Protein AF-A0A5D0JRE8-F1 (afdb_monomer_lite)

Organism: NCBI:txid1912246

Radius of gyration: 18.05 Å; chains: 1; bounding box: 43×32×37 Å

Sequence (64 aa):
IGDGVTKTKELISNPNAVFIEGKLPSANEMSVLAFEKFKNNAFEDVAYFEPYYLKDFVAIKPKQ

Foldseek 3Di:
DDPCQVVVVVVDDDPPDDGDPPDDDDVVVVVVVVVVCVVVVNDDDPVPDDPPDPDDDDDDDDDD

Secondary structure (DSSP, 8-state):
--TTHHHHHHH---TT----TT-PPPHHHHHHHHHHHHHTT----TTT-----SS---PPPPP-

pLDDT: mean 90.67, std 8.53, range [62.25, 98.5]

Structure (mmCIF, N/CA/C/O backbone):
data_AF-A0A5D0JRE8-F1
#
_entry.id   AF-A0A5D0JRE8-F1
#
loop_
_atom_site.group_PDB
_atom_site.id
_atom_site.type_symbol
_atom_site.label_atom_id
_atom_site.label_alt_id
_atom_site.label_comp_id
_atom_site.label_asym_id
_atom_site.label_entity_id
_atom_site.label_seq_id
_atom_site.pdbx_PDB_ins_code
_atom_site.Cartn_x
_atom_site.Cartn_y
_atom_site.Cartn_z
_atom_site.occupancy
_atom_site.B_iso_or_equiv
_atom_site.auth_seq_id
_atom_site.auth_comp_id
_atom_site.auth_asym_id
_atom_site.auth_atom_id
_atom_site.pdbx_PDB_model_num
ATOM 1 N N . ILE A 1 1 ? 3.622 -1.097 -11.337 1.00 93.62 1 ILE A N 1
ATOM 2 C CA . ILE A 1 1 ? 2.670 0.035 -11.267 1.00 93.62 1 ILE A CA 1
ATOM 3 C C . ILE A 1 1 ? 3.250 1.111 -10.347 1.00 93.62 1 ILE A C 1
ATOM 5 O O . ILE A 1 1 ? 4.051 0.751 -9.489 1.00 93.62 1 ILE A O 1
ATOM 9 N N . GLY A 1 2 ? 2.880 2.381 -10.514 1.00 94.69 2 GLY A N 1
ATOM 10 C CA . GLY A 1 2 ? 3.365 3.497 -9.695 1.00 94.69 2 GLY A CA 1
ATOM 11 C C . GLY A 1 2 ? 4.621 4.180 -10.244 1.00 94.69 2 GLY A C 1
ATOM 12 O O . GLY A 1 2 ? 5.210 3.740 -11.231 1.00 94.69 2 GLY A O 1
ATOM 13 N N . ASP A 1 3 ? 5.055 5.236 -9.562 1.00 94.44 3 ASP A N 1
ATOM 14 C CA . ASP A 1 3 ? 6.143 6.116 -10.023 1.00 94.44 3 ASP A CA 1
ATOM 15 C C . ASP A 1 3 ? 7.521 5.437 -10.042 1.00 94.44 3 ASP A C 1
ATOM 17 O O . ASP A 1 3 ? 8.442 5.870 -10.732 1.00 94.44 3 ASP A O 1
ATOM 21 N N . GLY A 1 4 ? 7.673 4.338 -9.299 1.00 93.69 4 GLY A N 1
ATOM 22 C CA . GLY A 1 4 ? 8.907 3.554 -9.260 1.00 93.69 4 GLY A CA 1
ATOM 23 C C . GLY A 1 4 ? 9.136 2.660 -10.484 1.00 93.69 4 GLY A C 1
ATOM 24 O O . GLY A 1 4 ? 10.242 2.149 -10.645 1.00 93.69 4 GLY A O 1
ATOM 25 N N . VAL A 1 5 ? 8.134 2.465 -11.352 1.00 95.75 5 VAL A N 1
ATOM 26 C CA . VAL A 1 5 ? 8.163 1.430 -12.406 1.00 95.75 5 VAL A CA 1
ATOM 27 C C . VAL A 1 5 ? 9.352 1.557 -13.340 1.00 95.75 5 VAL A C 1
ATOM 29 O O . VAL A 1 5 ? 10.006 0.549 -13.598 1.00 95.75 5 VAL A O 1
ATOM 32 N N . THR A 1 6 ? 9.651 2.767 -13.814 1.00 93.44 6 THR A N 1
ATOM 33 C CA . THR A 1 6 ? 10.752 3.000 -14.756 1.00 93.44 6 THR A CA 1
ATOM 34 C C . THR A 1 6 ? 12.077 2.516 -14.173 1.00 93.44 6 THR A C 1
ATOM 36 O O . THR A 1 6 ? 12.780 1.738 -14.806 1.00 93.44 6 THR A O 1
ATOM 39 N N . LYS A 1 7 ? 12.361 2.880 -12.915 1.00 94.75 7 LYS A N 1
ATOM 40 C CA . LYS A 1 7 ? 13.588 2.476 -12.216 1.00 94.75 7 LYS A CA 1
ATOM 41 C C . LYS A 1 7 ? 13.620 0.974 -11.936 1.00 94.75 7 LYS A C 1
ATOM 43 O O . LYS A 1 7 ? 14.657 0.343 -12.072 1.00 94.75 7 LYS A O 1
ATOM 48 N N . THR A 1 8 ? 12.496 0.381 -11.535 1.00 95.25 8 THR A N 1
ATOM 49 C CA . THR A 1 8 ? 12.443 -1.051 -11.199 1.00 95.25 8 THR A CA 1
ATOM 50 C C . THR A 1 8 ? 12.599 -1.946 -12.431 1.00 95.25 8 THR A C 1
ATOM 52 O O . THR A 1 8 ? 13.225 -3.000 -12.338 1.00 95.25 8 THR A O 1
ATOM 55 N N . LYS A 1 9 ? 12.070 -1.527 -13.586 1.00 95.06 9 LYS A N 1
ATOM 56 C CA . LYS A 1 9 ? 12.150 -2.270 -14.854 1.00 95.06 9 LYS A CA 1
ATOM 57 C C . LYS A 1 9 ? 13.591 -2.460 -15.336 1.00 95.06 9 LYS A C 1
ATOM 59 O O . LYS A 1 9 ? 13.906 -3.503 -15.893 1.00 95.06 9 LYS A O 1
ATOM 64 N N . GLU A 1 10 ? 14.465 -1.487 -15.090 1.00 95.88 10 GLU A N 1
ATOM 65 C CA . GLU A 1 10 ? 15.895 -1.576 -15.425 1.00 95.88 10 GLU A CA 1
ATOM 66 C C . GLU A 1 10 ? 16.651 -2.593 -14.551 1.00 95.88 10 GLU A C 1
ATOM 68 O O . GLU A 1 10 ? 17.702 -3.090 -14.947 1.00 95.88 10 GLU A O 1
ATOM 73 N N . LEU A 1 11 ? 16.116 -2.924 -13.370 1.00 97.06 11 LEU A N 1
ATOM 74 C CA . LEU A 1 11 ? 16.775 -3.777 -12.378 1.00 97.06 11 LEU A CA 1
ATOM 75 C C . LEU A 1 11 ? 16.339 -5.248 -12.438 1.00 97.06 11 LEU A C 1
ATOM 77 O O . LEU A 1 11 ? 17.068 -6.120 -11.970 1.00 97.06 11 LEU A O 1
ATOM 81 N N . ILE A 1 12 ? 15.147 -5.539 -12.963 1.00 96.44 12 ILE A N 1
ATOM 82 C CA . ILE A 1 12 ? 14.532 -6.872 -12.900 1.00 96.44 12 ILE A CA 1
ATOM 83 C C . ILE A 1 12 ? 14.290 -7.408 -14.315 1.00 96.44 12 ILE A C 1
ATOM 85 O O . ILE A 1 12 ? 13.465 -6.880 -15.053 1.00 96.44 12 ILE A O 1
ATOM 89 N N . SER A 1 13 ? 14.948 -8.520 -14.656 1.00 93.00 13 SER A N 1
ATOM 90 C CA . SER A 1 13 ? 14.893 -9.174 -15.978 1.00 93.00 13 SER A CA 1
ATOM 91 C C . SER A 1 13 ? 14.166 -10.530 -15.987 1.00 93.00 13 SER A C 1
ATOM 93 O O . SER A 1 13 ? 14.408 -11.376 -16.847 1.00 93.00 13 SER A O 1
ATOM 95 N N . ASN A 1 14 ? 13.271 -10.772 -15.026 1.00 96.62 14 ASN A N 1
ATOM 96 C CA . ASN A 1 14 ? 12.533 -12.033 -14.933 1.00 96.62 14 ASN A CA 1
ATOM 97 C C . ASN A 1 14 ? 11.370 -12.078 -15.952 1.00 96.62 14 ASN A C 1
ATOM 99 O O . ASN A 1 14 ? 10.598 -11.121 -16.000 1.00 96.62 14 ASN A O 1
ATOM 103 N N . PRO A 1 15 ? 11.172 -13.179 -16.708 1.00 95.38 15 PRO A N 1
ATOM 104 C CA . PRO A 1 15 ? 10.093 -13.288 -17.701 1.00 95.38 15 PRO A CA 1
ATOM 105 C C . PRO A 1 15 ? 8.676 -13.185 -17.112 1.00 95.38 15 PRO A C 1
ATOM 107 O O . PRO A 1 15 ? 7.742 -12.851 -17.833 1.00 95.38 15 PRO A O 1
ATOM 110 N N . ASN A 1 16 ? 8.508 -13.435 -15.811 1.00 96.75 16 ASN A N 1
ATOM 111 C CA . ASN A 1 16 ? 7.227 -13.302 -15.115 1.00 96.75 16 ASN A CA 1
ATOM 112 C C . ASN A 1 16 ? 7.009 -11.900 -14.515 1.00 96.75 16 ASN A C 1
ATOM 114 O O . ASN A 1 16 ? 5.963 -11.647 -13.918 1.00 96.75 16 ASN A O 1
ATOM 118 N N . ALA A 1 17 ? 7.983 -10.988 -14.620 1.00 96.12 17 ALA A N 1
ATOM 119 C CA . ALA A 1 17 ? 7.852 -9.632 -14.102 1.00 96.12 17 ALA A CA 1
ATOM 120 C C . ALA A 1 17 ? 7.091 -8.741 -15.097 1.00 96.12 17 ALA A C 1
ATOM 122 O O . ALA A 1 17 ? 7.521 -8.541 -16.232 1.00 96.12 17 ALA A O 1
ATOM 123 N N . VAL A 1 18 ? 5.967 -8.173 -14.651 1.00 95.69 18 VAL A N 1
ATOM 124 C CA . VAL A 1 18 ? 5.114 -7.300 -15.471 1.00 95.69 18 VAL A CA 1
ATOM 125 C C . VAL A 1 18 ? 5.191 -5.861 -14.970 1.00 95.69 18 VAL A C 1
ATOM 127 O O . VAL A 1 18 ? 4.868 -5.557 -13.819 1.00 95.69 18 VAL A O 1
ATOM 130 N N . PHE A 1 19 ? 5.575 -4.951 -15.865 1.00 95.44 19 PHE A N 1
ATOM 131 C CA . PHE A 1 19 ? 5.728 -3.526 -15.582 1.00 95.44 19 PHE A CA 1
ATOM 132 C C . PHE A 1 19 ? 4.659 -2.725 -16.321 1.00 95.44 19 PHE A C 1
ATOM 134 O O . PHE A 1 19 ? 4.601 -2.738 -17.546 1.00 95.44 19 PHE A O 1
ATOM 141 N N . ILE A 1 20 ? 3.812 -2.026 -15.564 1.00 94.69 20 ILE A N 1
ATOM 142 C CA . ILE A 1 20 ? 2.744 -1.175 -16.104 1.00 94.69 20 ILE A CA 1
ATOM 143 C C . ILE A 1 20 ? 3.147 0.283 -15.898 1.00 94.69 20 ILE A C 1
ATOM 145 O O . ILE A 1 20 ? 3.133 0.767 -14.762 1.00 94.69 20 ILE A O 1
ATOM 149 N N . GLU A 1 21 ? 3.530 0.945 -16.987 1.00 93.12 21 GLU A N 1
ATOM 150 C CA . GLU A 1 21 ? 3.910 2.360 -17.030 1.00 93.12 21 GLU A CA 1
ATOM 151 C C . GLU A 1 21 ? 2.673 3.267 -17.137 1.00 93.12 21 GLU A C 1
ATOM 153 O O . GLU A 1 21 ? 1.612 2.835 -17.587 1.00 93.12 21 GLU A O 1
ATOM 158 N N . GLY A 1 22 ? 2.786 4.518 -16.678 1.00 93.44 22 GLY A N 1
ATOM 159 C CA . GLY A 1 22 ? 1.698 5.506 -16.753 1.00 93.44 22 GLY A CA 1
ATOM 160 C C . GLY A 1 22 ? 0.457 5.177 -15.913 1.00 93.44 22 GLY A C 1
ATOM 161 O O . GLY A 1 22 ? -0.577 5.821 -16.075 1.00 93.44 22 GLY A O 1
ATOM 162 N N . LYS A 1 23 ? 0.537 4.181 -15.021 1.00 93.69 23 LYS A N 1
ATOM 163 C CA . LYS A 1 23 ? -0.568 3.759 -14.156 1.00 93.69 23 LYS A CA 1
ATOM 164 C C . LYS A 1 23 ? -0.185 3.881 -12.685 1.00 93.69 23 LYS A C 1
ATOM 166 O O . LYS A 1 23 ? 0.861 3.382 -12.266 1.00 93.69 23 LYS A O 1
ATOM 171 N N . LEU A 1 24 ? -1.075 4.484 -11.905 1.00 93.25 24 LEU A N 1
ATOM 172 C CA . LEU A 1 24 ? -0.999 4.562 -10.447 1.00 93.25 24 LEU A CA 1
ATOM 173 C C . LEU A 1 24 ? -1.938 3.529 -9.804 1.00 93.25 24 LEU A C 1
ATOM 175 O O . LEU A 1 24 ? -2.901 3.105 -10.452 1.00 93.25 24 LEU A O 1
ATOM 179 N N . PRO A 1 25 ? -1.682 3.113 -8.550 1.00 92.06 25 PRO A N 1
ATOM 180 C CA . PRO A 1 25 ? -2.664 2.364 -7.772 1.00 92.06 25 PRO A CA 1
ATOM 181 C C . PRO A 1 25 ? -3.993 3.127 -7.740 1.00 92.06 25 PRO A C 1
ATOM 183 O O . PRO A 1 25 ? -4.001 4.329 -7.476 1.00 92.06 25 PRO A O 1
ATOM 186 N N . SER A 1 26 ? -5.104 2.450 -8.029 1.00 93.50 26 SER A N 1
ATOM 187 C CA . SER A 1 26 ? -6.428 3.069 -7.991 1.00 93.50 26 SER A CA 1
ATOM 188 C C . SER A 1 26 ? -7.178 2.668 -6.722 1.00 93.50 26 SER A C 1
ATOM 190 O O . SER A 1 26 ? -6.987 1.587 -6.164 1.00 93.50 26 SER A O 1
ATOM 192 N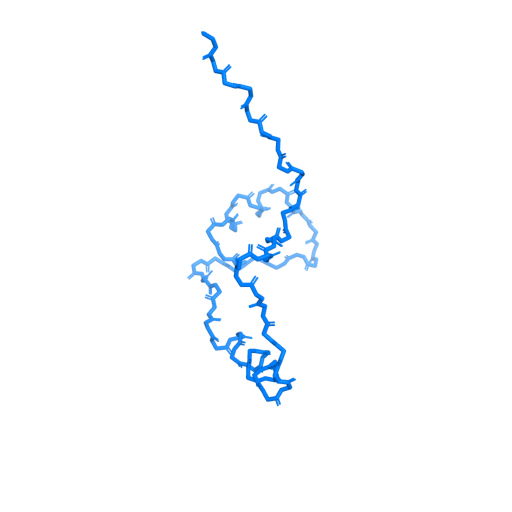 N . ALA A 1 27 ? -8.045 3.567 -6.254 1.00 94.25 27 ALA A N 1
ATOM 193 C CA . ALA A 1 27 ? -8.880 3.322 -5.084 1.00 94.25 27 ALA A CA 1
ATOM 194 C C . ALA A 1 27 ? -9.888 2.182 -5.313 1.00 94.25 27 ALA A C 1
ATOM 196 O O . ALA A 1 27 ? -10.299 1.530 -4.352 1.00 94.25 27 ALA A O 1
ATOM 197 N N . ASN A 1 28 ? -10.253 1.897 -6.569 1.00 95.06 28 ASN A N 1
ATOM 198 C CA . ASN A 1 28 ? -11.187 0.820 -6.896 1.00 95.06 28 ASN A CA 1
ATOM 199 C C . ASN A 1 28 ? -10.646 -0.541 -6.439 1.00 95.06 28 ASN A C 1
ATOM 201 O O . ASN A 1 28 ? -11.385 -1.309 -5.828 1.00 95.06 28 ASN A O 1
ATOM 205 N N . GLU A 1 29 ? -9.355 -0.806 -6.645 1.00 93.88 29 GLU A N 1
ATOM 206 C CA . GLU A 1 29 ? -8.690 -2.038 -6.216 1.00 93.88 29 GLU A CA 1
ATOM 207 C C . GLU A 1 29 ? -8.612 -2.178 -4.683 1.00 93.88 29 GLU A C 1
ATOM 209 O O . GLU A 1 29 ? -8.541 -3.296 -4.181 1.00 93.88 29 GLU A O 1
ATOM 214 N N . MET A 1 30 ? -8.679 -1.074 -3.928 1.00 95.75 30 MET A N 1
ATOM 215 C CA . MET A 1 30 ? -8.664 -1.089 -2.456 1.00 95.75 30 MET A CA 1
ATOM 216 C C . MET A 1 30 ? -10.060 -1.163 -1.824 1.00 95.75 30 MET A C 1
ATOM 218 O O . MET A 1 30 ? -10.192 -1.557 -0.664 1.00 95.75 30 MET A O 1
ATOM 222 N N . SER A 1 31 ? -11.102 -0.786 -2.570 1.00 96.44 31 SER A N 1
ATOM 223 C CA . SER A 1 31 ? -12.461 -0.592 -2.050 1.00 96.44 31 SER A CA 1
ATOM 224 C C . SER A 1 31 ? -13.065 -1.849 -1.416 1.00 96.44 31 SER A C 1
ATOM 226 O O . SER A 1 31 ? -13.648 -1.768 -0.336 1.00 96.44 31 SER A O 1
ATOM 228 N N . VAL A 1 32 ? -12.869 -3.016 -2.038 1.00 96.88 32 VAL A N 1
ATOM 229 C CA . VAL A 1 32 ? -13.381 -4.304 -1.544 1.00 96.88 32 VAL A CA 1
ATOM 230 C C . VAL A 1 32 ? -12.747 -4.657 -0.199 1.00 96.88 32 VAL A C 1
ATOM 232 O O . VAL A 1 32 ? -13.460 -4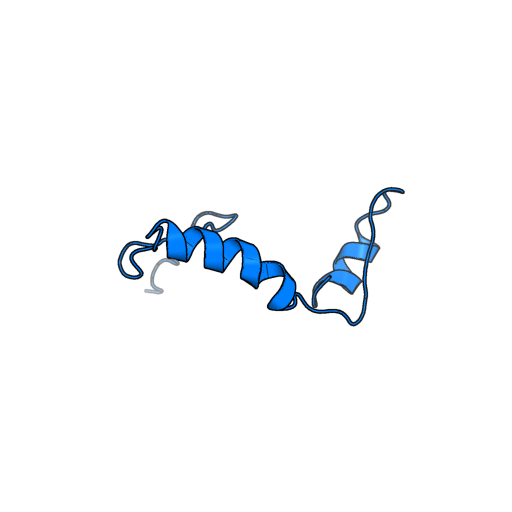.904 0.770 1.00 96.88 32 VAL A O 1
ATOM 235 N N . LEU A 1 33 ? -11.416 -4.583 -0.111 1.00 96.31 33 LEU A N 1
ATOM 236 C CA . LEU A 1 33 ? -10.666 -4.898 1.110 1.00 96.31 33 LEU A CA 1
ATOM 237 C C . LEU A 1 33 ? -11.033 -3.951 2.262 1.00 96.31 33 LEU A C 1
ATOM 239 O O . LEU A 1 33 ? -11.226 -4.381 3.399 1.00 96.31 33 LEU A O 1
ATOM 243 N N . ALA A 1 34 ? -11.148 -2.653 1.969 1.00 97.00 34 ALA A N 1
ATOM 244 C CA . ALA A 1 34 ? -11.531 -1.652 2.959 1.00 97.00 34 ALA A CA 1
ATOM 245 C C . ALA A 1 34 ? -12.968 -1.865 3.455 1.00 97.00 34 ALA A C 1
ATOM 247 O O . ALA A 1 34 ? -13.231 -1.771 4.654 1.00 97.00 34 ALA A O 1
ATOM 248 N N . PHE A 1 35 ? -13.893 -2.190 2.549 1.00 97.88 35 PHE A N 1
ATOM 249 C CA . PHE A 1 35 ? -15.285 -2.441 2.898 1.00 97.88 35 PHE A CA 1
ATOM 250 C C . PHE A 1 35 ? -15.450 -3.705 3.749 1.00 97.88 35 PHE A C 1
ATOM 252 O O . PHE A 1 35 ? -16.201 -3.695 4.721 1.00 97.88 35 PHE A O 1
ATOM 259 N N . GLU A 1 36 ? -14.717 -4.776 3.446 1.00 98.19 36 GLU A N 1
ATOM 260 C CA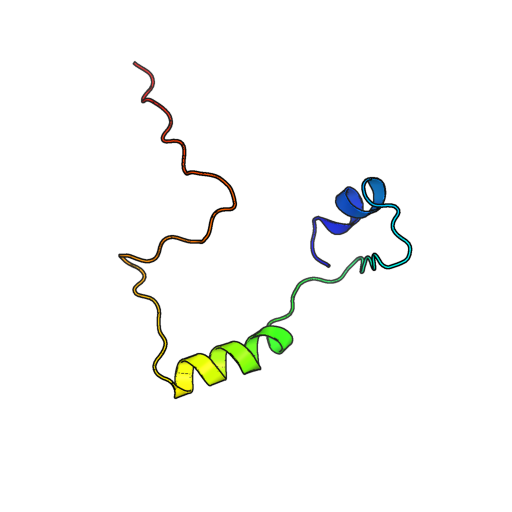 . GLU A 1 36 ? -14.696 -5.982 4.279 1.00 98.19 36 GLU A CA 1
ATOM 261 C C . GLU A 1 36 ? -14.187 -5.691 5.696 1.00 98.19 36 GLU A C 1
ATOM 263 O O . GLU A 1 36 ? -14.840 -6.070 6.671 1.00 98.19 36 GLU A O 1
ATOM 268 N N . LYS A 1 37 ? -13.074 -4.954 5.832 1.00 97.88 37 LYS A N 1
ATOM 269 C CA . LYS A 1 37 ? -12.569 -4.517 7.144 1.00 97.88 37 LYS A CA 1
ATOM 270 C C . LYS A 1 37 ? -13.592 -3.672 7.902 1.00 97.88 37 LYS A C 1
ATOM 272 O O . LYS A 1 37 ? -13.819 -3.916 9.085 1.00 97.88 37 LYS A O 1
ATOM 277 N N . PHE A 1 38 ? -14.250 -2.741 7.211 1.00 98.12 38 PHE A N 1
ATOM 278 C CA . PHE A 1 38 ? -15.309 -1.911 7.781 1.00 98.12 38 PHE A CA 1
ATOM 279 C C . PHE A 1 38 ? -16.459 -2.758 8.345 1.00 98.12 38 PHE A C 1
ATOM 281 O O . PHE A 1 38 ? -16.836 -2.580 9.501 1.00 98.12 38 PHE A O 1
ATOM 288 N N . LYS A 1 39 ? -16.978 -3.729 7.578 1.00 98.50 39 LYS A N 1
ATOM 289 C CA . LYS A 1 39 ? -18.063 -4.621 8.036 1.00 98.50 39 L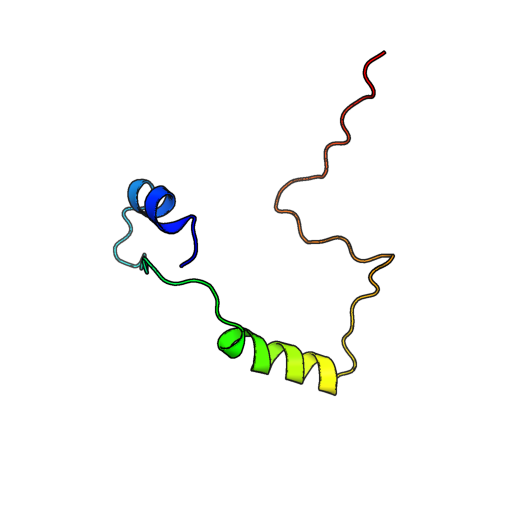YS A CA 1
ATOM 290 C C . LYS A 1 39 ? -17.677 -5.447 9.263 1.00 98.50 39 LYS A C 1
ATOM 292 O O . LYS A 1 39 ? -18.539 -5.752 10.082 1.00 98.50 39 LYS A O 1
ATOM 297 N N . ASN A 1 40 ? -16.398 -5.790 9.386 1.00 98.38 40 ASN A N 1
ATOM 298 C CA . ASN A 1 40 ? -15.859 -6.560 10.503 1.00 98.38 40 ASN A CA 1
ATOM 299 C C . ASN A 1 40 ? -15.433 -5.690 11.698 1.00 98.38 40 ASN A C 1
ATOM 301 O O . ASN A 1 40 ? -14.866 -6.219 12.649 1.00 98.38 40 ASN A O 1
ATOM 305 N N . ASN A 1 41 ? -15.683 -4.375 11.665 1.00 97.62 41 ASN A N 1
ATOM 306 C CA . ASN A 1 41 ? -15.191 -3.405 12.651 1.00 97.62 41 ASN A CA 1
ATOM 307 C C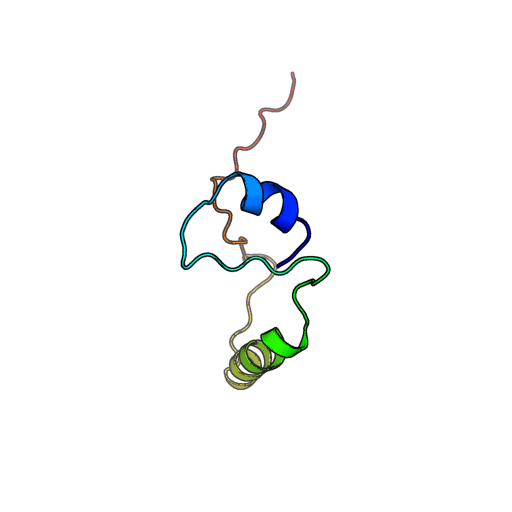 . ASN A 1 41 ? -13.667 -3.476 12.881 1.00 97.62 41 ASN A C 1
ATOM 309 O O . ASN A 1 41 ? -13.177 -3.194 13.973 1.00 97.62 41 ASN A O 1
ATOM 313 N N . ALA A 1 42 ? -12.912 -3.867 11.853 1.00 97.31 42 ALA A N 1
ATOM 314 C CA . ALA A 1 42 ? -11.463 -4.007 11.907 1.00 97.31 42 ALA A CA 1
ATOM 315 C C . ALA A 1 42 ? -10.793 -2.671 11.550 1.00 97.31 42 ALA A C 1
ATOM 317 O O . ALA A 1 42 ? -10.395 -2.450 10.402 1.00 97.31 42 ALA A O 1
ATOM 318 N N . PHE A 1 43 ? -10.699 -1.781 12.537 1.00 94.56 43 PHE A N 1
ATOM 319 C CA . PHE A 1 43 ? -10.061 -0.469 12.418 1.00 94.56 43 PHE A CA 1
ATOM 320 C C . PHE A 1 43 ? -8.744 -0.423 13.193 1.00 94.56 43 PHE A C 1
ATOM 322 O O . PHE A 1 43 ? -8.615 -1.048 14.242 1.00 94.56 43 PHE A O 1
ATOM 329 N N . GLU A 1 44 ? -7.789 0.349 12.682 1.00 92.75 44 GLU A N 1
ATOM 330 C CA . GLU A 1 44 ? -6.520 0.606 13.363 1.00 92.75 44 GLU A CA 1
ATOM 331 C C . GLU A 1 44 ? -6.653 1.833 14.275 1.00 92.75 44 GLU A C 1
ATOM 333 O O . GLU A 1 44 ? -7.306 2.816 13.913 1.00 92.75 44 GLU A O 1
ATOM 338 N N . ASP A 1 45 ? -6.003 1.804 15.438 1.00 93.69 45 ASP A N 1
ATOM 339 C CA . ASP A 1 45 ? -5.885 2.980 16.300 1.00 93.69 45 ASP A 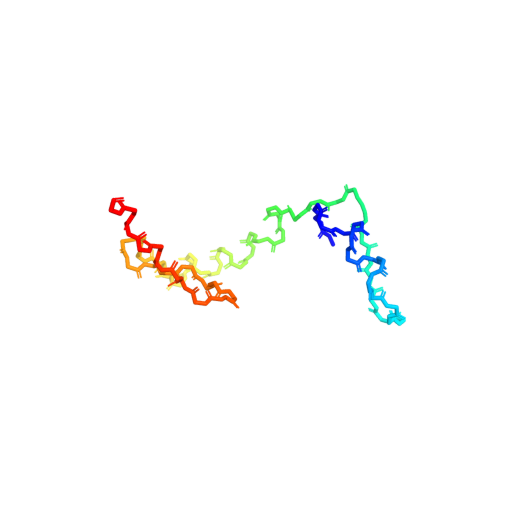CA 1
ATOM 340 C C . ASP A 1 45 ? -4.721 3.852 15.825 1.00 93.69 45 ASP A C 1
ATOM 342 O O . ASP A 1 45 ? -3.560 3.488 15.981 1.00 93.69 45 ASP A O 1
ATOM 346 N N . VAL A 1 46 ? -5.022 5.028 15.274 1.00 89.56 46 VAL A N 1
ATOM 347 C CA . VAL A 1 46 ? -4.017 5.941 14.703 1.00 89.56 46 VAL A CA 1
ATOM 348 C C . VAL A 1 46 ? -2.953 6.375 15.722 1.00 89.56 46 VAL A C 1
ATOM 350 O O . VAL A 1 46 ? -1.825 6.651 15.323 1.00 89.56 46 VAL A O 1
ATOM 353 N N . ALA A 1 47 ? -3.269 6.426 17.021 1.00 90.75 47 ALA A N 1
ATOM 354 C CA . ALA A 1 47 ? -2.307 6.826 18.049 1.00 90.75 47 ALA A CA 1
ATOM 355 C C . ALA A 1 47 ? -1.248 5.747 18.328 1.00 90.75 47 ALA A C 1
ATOM 357 O O . ALA A 1 47 ? -0.142 6.075 18.758 1.00 90.75 47 ALA A O 1
ATOM 358 N N . TYR A 1 48 ? -1.581 4.479 18.073 1.00 86.62 48 TYR A N 1
ATOM 359 C CA . TYR A 1 48 ? -0.720 3.325 18.350 1.00 86.62 48 TYR A CA 1
ATOM 360 C C . TYR A 1 48 ? -0.355 2.525 17.095 1.00 86.62 48 TYR A C 1
ATOM 362 O O . TYR A 1 48 ? 0.408 1.564 17.174 1.00 86.62 48 TYR A O 1
ATOM 370 N N . PHE A 1 49 ? -0.883 2.915 15.937 1.00 88.25 49 PHE A N 1
ATOM 371 C CA . PHE A 1 49 ? -0.583 2.298 14.660 1.00 88.25 49 PHE A CA 1
ATOM 372 C C . PHE A 1 49 ? 0.818 2.698 14.203 1.00 88.25 49 PHE A C 1
ATOM 374 O O . PHE A 1 49 ? 1.082 3.856 13.873 1.00 88.25 49 PHE A O 1
ATOM 381 N N . GLU A 1 50 ? 1.707 1.713 14.124 1.00 83.31 50 GLU A N 1
ATOM 382 C CA . GLU A 1 50 ? 2.988 1.852 13.448 1.00 83.31 50 GLU A CA 1
ATOM 383 C C . GLU A 1 50 ? 2.861 1.282 12.027 1.00 83.31 50 GLU A C 1
ATOM 385 O O . GLU A 1 50 ? 2.575 0.091 11.862 1.00 83.31 50 GLU A O 1
ATOM 390 N N . PRO A 1 51 ? 3.056 2.101 10.977 1.00 84.56 51 PRO A N 1
ATOM 391 C CA . PRO A 1 51 ? 3.119 1.589 9.619 1.00 84.56 51 PRO A CA 1
ATOM 392 C C . PRO A 1 51 ? 4.186 0.501 9.512 1.00 84.56 51 PRO A C 1
ATOM 394 O O . PRO A 1 51 ? 5.272 0.628 10.073 1.00 84.56 51 PRO A O 1
ATOM 397 N N . TYR A 1 52 ? 3.908 -0.548 8.741 1.00 83.69 52 TYR A N 1
ATOM 398 C CA . TYR A 1 52 ? 4.896 -1.593 8.491 1.00 83.69 52 TYR A CA 1
ATOM 399 C C . TYR A 1 52 ? 6.014 -1.064 7.583 1.00 83.69 52 TYR A C 1
ATOM 401 O O . TYR A 1 52 ? 5.956 -1.158 6.353 1.00 83.69 52 TYR A O 1
ATOM 409 N N . TYR A 1 53 ? 7.031 -0.457 8.189 1.00 83.25 53 TYR A N 1
ATOM 410 C CA . TYR A 1 53 ? 8.232 -0.033 7.493 1.00 83.25 53 TYR A CA 1
ATOM 411 C C . TYR A 1 53 ? 9.118 -1.252 7.222 1.00 83.25 53 TYR A C 1
ATOM 413 O O . TYR A 1 53 ? 9.456 -2.014 8.119 1.00 83.25 53 TYR A O 1
ATOM 421 N N . LEU A 1 54 ? 9.567 -1.403 5.976 1.00 82.12 54 LEU A N 1
ATOM 422 C CA . LEU A 1 54 ? 10.514 -2.454 5.565 1.00 82.12 54 LEU A CA 1
ATOM 423 C C . LEU A 1 54 ? 11.942 -2.250 6.117 1.00 82.12 54 LEU A C 1
ATOM 425 O O . LEU A 1 54 ? 12.861 -2.980 5.753 1.00 82.12 54 LEU A O 1
ATOM 429 N N . LYS A 1 55 ? 12.143 -1.228 6.952 1.00 81.88 55 LYS A N 1
ATOM 430 C CA . LYS A 1 55 ? 13.372 -0.974 7.698 1.00 81.88 55 LYS A CA 1
ATOM 431 C C . LYS A 1 55 ? 13.015 -0.442 9.080 1.00 81.88 55 LYS A C 1
ATOM 433 O O . LYS A 1 55 ? 12.037 0.295 9.207 1.00 81.88 55 LYS A O 1
ATOM 438 N N . ASP A 1 56 ? 13.864 -0.723 10.059 1.00 78.62 56 ASP A N 1
ATOM 439 C CA . ASP A 1 56 ? 13.711 -0.157 11.394 1.00 78.62 56 ASP A CA 1
ATOM 440 C C . ASP A 1 56 ? 13.792 1.371 11.350 1.00 78.62 56 ASP A C 1
ATOM 442 O O . ASP A 1 56 ? 14.594 1.976 10.616 1.00 78.62 56 ASP A O 1
ATOM 446 N N . PHE A 1 57 ? 12.959 2.014 12.163 1.00 72.81 57 PHE A N 1
ATOM 447 C CA . PHE A 1 57 ? 13.062 3.443 12.385 1.00 72.81 57 PHE A CA 1
ATOM 448 C C . PHE A 1 57 ? 14.341 3.742 13.178 1.00 72.81 57 PHE A C 1
ATOM 450 O O . PHE A 1 57 ? 14.431 3.512 14.382 1.00 72.81 57 PHE A O 1
ATOM 457 N N . VAL A 1 58 ? 15.356 4.274 12.498 1.00 78.00 58 VAL A N 1
ATOM 458 C CA . VAL A 1 58 ? 16.589 4.733 13.147 1.00 78.00 58 VAL A CA 1
ATOM 459 C C . VAL A 1 58 ? 16.409 6.195 13.541 1.00 78.00 58 VAL A C 1
ATOM 461 O O . VAL A 1 58 ? 16.498 7.087 12.693 1.00 78.00 58 VAL A O 1
ATOM 464 N N . ALA A 1 59 ? 16.163 6.448 14.828 1.00 77.44 59 ALA A N 1
ATOM 465 C CA . ALA A 1 59 ? 16.143 7.803 15.366 1.00 77.44 59 ALA A CA 1
ATOM 466 C C . ALA A 1 59 ? 17.515 8.463 15.145 1.00 77.44 59 ALA A C 1
ATOM 468 O O . ALA A 1 59 ? 18.553 7.958 15.582 1.00 77.44 59 ALA A O 1
ATOM 469 N N . ILE A 1 60 ? 17.529 9.593 14.440 1.00 77.81 60 ILE A N 1
ATOM 470 C CA . ILE A 1 60 ? 18.756 10.355 14.213 1.00 77.81 60 ILE A CA 1
ATOM 471 C C . ILE A 1 60 ? 19.148 10.978 15.554 1.00 77.81 60 ILE A C 1
ATOM 473 O O . ILE A 1 60 ? 18.335 11.657 16.183 1.00 77.81 60 ILE A O 1
ATOM 477 N N . LYS A 1 61 ? 20.386 10.744 16.006 1.00 72.50 61 LYS A N 1
ATOM 478 C CA . LYS A 1 61 ? 20.895 11.395 17.218 1.00 72.50 61 LYS A CA 1
ATOM 479 C C . LYS A 1 61 ? 20.811 12.917 17.031 1.00 72.50 61 LYS A C 1
ATOM 481 O O . LYS A 1 61 ? 21.238 13.398 15.977 1.00 72.50 61 LYS A O 1
ATOM 486 N N . PRO A 1 62 ? 20.279 13.671 18.009 1.00 69.50 62 PRO A N 1
ATOM 487 C CA . PRO A 1 62 ? 20.258 15.122 17.920 1.00 69.50 62 PRO A CA 1
ATOM 488 C C . PRO A 1 62 ? 21.686 15.628 17.707 1.00 69.50 62 PRO A C 1
ATOM 490 O O . PRO A 1 62 ? 22.617 15.166 18.371 1.00 69.50 62 PRO A O 1
ATOM 493 N N . LYS A 1 63 ? 21.864 16.534 16.739 1.00 66.38 63 LYS A N 1
ATOM 494 C CA . LYS A 1 63 ? 23.135 17.243 16.573 1.00 66.38 63 LYS A CA 1
ATOM 495 C C . LYS A 1 63 ? 23.362 18.061 17.845 1.00 66.38 63 LYS A C 1
ATOM 497 O O . LYS A 1 63 ? 22.525 18.905 18.161 1.00 66.38 63 LYS A O 1
ATOM 502 N N . GLN A 1 64 ? 24.432 17.738 18.571 1.00 62.25 64 GLN A N 1
ATOM 503 C CA . GLN A 1 64 ? 24.996 18.623 19.591 1.00 62.25 64 GLN A CA 1
ATOM 504 C C . GLN A 1 64 ? 25.532 19.893 18.934 1.00 62.25 64 GLN A C 1
ATOM 506 O O . GLN A 1 64 ? 26.017 19.787 17.781 1.00 62.25 64 GLN A O 1
#